Protein AF-A0A968BWE2-F1 (afdb_monomer_lite)

pLDDT: mean 92.55, std 4.27, range [77.62, 97.38]

Sequence (59 aa):
LSLLTGSEKVRRLNGKHYNNQKLFEIVDLMKEKQVPLYVYFSFNLPGEDDKAFRQTLRV

Structure (mmCIF, N/CA/C/O backbone):
data_AF-A0A968BWE2-F1
#
_entry.id   AF-A0A968BWE2-F1
#
loop_
_atom_site.group_PDB
_atom_site.id
_atom_site.type_symbol
_atom_site.label_atom_id
_atom_site.label_alt_id
_atom_site.label_comp_id
_atom_site.label_asym_id
_atom_site.label_entity_id
_atom_site.label_seq_id
_atom_site.pdbx_PDB_ins_code
_atom_site.Cartn_x
_atom_site.Cartn_y
_atom_site.Cartn_z
_atom_site.occupancy
_atom_site.B_iso_or_equiv
_atom_site.auth_seq_id
_atom_site.auth_comp_id
_atom_site.auth_asym_id
_atom_site.auth_atom_id
_atom_site.pdbx_PDB_model_num
ATOM 1 N N . LEU A 1 1 ? -6.960 4.836 5.835 1.00 77.62 1 LEU A N 1
ATOM 2 C CA . LEU A 1 1 ? -5.495 4.651 5.757 1.00 77.62 1 LEU A CA 1
ATOM 3 C C . LEU A 1 1 ? -5.092 4.474 4.296 1.00 77.62 1 LEU A C 1
ATOM 5 O O . LEU A 1 1 ? -5.603 3.576 3.639 1.00 77.62 1 LEU A O 1
ATOM 9 N N . SER A 1 2 ? -4.236 5.350 3.766 1.00 79.56 2 SER A N 1
ATOM 10 C CA . SER A 1 2 ? -3.713 5.202 2.400 1.00 79.56 2 SER A CA 1
ATOM 11 C C . SER A 1 2 ? -2.389 4.444 2.444 1.00 79.56 2 SER A C 1
ATOM 13 O O . SER A 1 2 ? -1.401 4.942 2.995 1.00 79.56 2 SER A O 1
ATOM 15 N N . LEU A 1 3 ? -2.403 3.228 1.896 1.00 83.50 3 LEU A N 1
ATOM 16 C CA . LEU A 1 3 ? -1.227 2.360 1.815 1.00 83.50 3 LEU A CA 1
ATOM 17 C C . LEU A 1 3 ? -0.380 2.657 0.596 1.00 83.50 3 LEU A C 1
ATOM 19 O O . LEU A 1 3 ? 0.827 2.424 0.618 1.00 83.50 3 LEU A O 1
ATOM 23 N N . LEU A 1 4 ? -1.025 3.197 -0.439 1.00 89.38 4 LEU A N 1
ATOM 24 C CA . LEU A 1 4 ? -0.523 3.309 -1.800 1.00 89.38 4 LEU A CA 1
ATOM 25 C C . LEU A 1 4 ? -0.278 1.924 -2.415 1.00 89.38 4 LEU A C 1
ATOM 27 O O . LEU A 1 4 ? -0.956 1.556 -3.358 1.00 89.38 4 LEU A O 1
ATOM 31 N N . THR A 1 5 ? 0.627 1.127 -1.855 1.00 93.56 5 THR A N 1
ATOM 32 C CA . THR A 1 5 ? 1.105 -0.138 -2.424 1.00 93.56 5 THR A CA 1
ATOM 33 C C . THR A 1 5 ? 1.624 -1.064 -1.319 1.00 93.56 5 THR A C 1
ATOM 35 O O . THR A 1 5 ? 2.042 -0.610 -0.245 1.00 93.56 5 THR A O 1
ATOM 38 N N . GLY A 1 6 ? 1.604 -2.372 -1.573 1.00 92.94 6 GLY A N 1
ATOM 39 C CA . GLY A 1 6 ? 2.194 -3.380 -0.688 1.00 92.94 6 GLY A CA 1
ATOM 40 C C . GLY A 1 6 ? 3.709 -3.516 -0.869 1.00 92.94 6 GLY A C 1
ATOM 41 O O . GLY A 1 6 ? 4.382 -4.103 -0.019 1.00 92.94 6 GLY A O 1
ATOM 42 N N . SER A 1 7 ? 4.279 -2.940 -1.933 1.00 95.38 7 SER A N 1
ATOM 43 C CA . SER A 1 7 ? 5.729 -2.884 -2.120 1.00 95.38 7 SER A CA 1
ATOM 44 C C . SER A 1 7 ? 6.349 -1.761 -1.289 1.00 95.38 7 SER A C 1
ATOM 46 O O . SER A 1 7 ? 6.197 -0.580 -1.600 1.00 95.38 7 SER A O 1
ATOM 48 N N . GLU A 1 8 ? 7.122 -2.100 -0.254 1.00 95.38 8 GLU A N 1
ATOM 49 C CA . GLU A 1 8 ? 7.778 -1.087 0.587 1.00 95.38 8 GLU A CA 1
ATOM 50 C C . GLU A 1 8 ? 8.730 -0.183 -0.195 1.00 95.38 8 GLU A C 1
ATOM 52 O O . GLU A 1 8 ? 8.857 0.996 0.123 1.00 95.38 8 GLU A O 1
ATOM 57 N N . LYS A 1 9 ? 9.396 -0.728 -1.220 1.00 95.69 9 LYS A N 1
ATOM 58 C CA . LYS A 1 9 ? 10.301 0.035 -2.085 1.00 95.69 9 LYS A CA 1
ATOM 59 C C . LYS A 1 9 ? 9.538 1.158 -2.790 1.00 95.69 9 LYS A C 1
ATOM 61 O O . LYS A 1 9 ? 9.932 2.317 -2.686 1.00 95.69 9 LYS A O 1
ATOM 66 N N . VAL A 1 10 ? 8.439 0.815 -3.465 1.00 96.31 10 VAL A N 1
ATOM 67 C CA . VAL A 1 10 ? 7.591 1.783 -4.177 1.00 96.31 10 VAL A CA 1
ATOM 68 C C . VAL A 1 10 ? 6.931 2.734 -3.180 1.00 96.31 10 VAL A C 1
ATOM 70 O O . VAL A 1 10 ? 6.936 3.944 -3.381 1.00 96.31 10 VAL A O 1
ATOM 73 N N . ARG A 1 11 ? 6.443 2.228 -2.045 1.00 95.25 11 ARG A N 1
ATOM 74 C CA . ARG A 1 11 ? 5.822 3.044 -0.998 1.00 95.25 11 ARG A CA 1
ATOM 75 C C . ARG A 1 11 ? 6.775 4.106 -0.433 1.00 95.25 11 ARG A C 1
ATOM 77 O O . ARG A 1 11 ? 6.383 5.265 -0.302 1.00 95.25 11 ARG A O 1
ATOM 84 N N . ARG A 1 12 ? 8.030 3.739 -0.150 1.00 95.25 12 ARG A N 1
ATOM 85 C CA . ARG A 1 12 ? 9.066 4.676 0.320 1.00 95.25 12 ARG A CA 1
ATOM 86 C C . ARG A 1 12 ? 9.423 5.711 -0.743 1.00 95.25 12 ARG A C 1
ATOM 88 O O . ARG A 1 12 ? 9.556 6.879 -0.402 1.00 95.25 12 ARG A O 1
ATOM 95 N N . LEU A 1 13 ? 9.518 5.305 -2.013 1.00 96.62 13 LEU A N 1
ATOM 96 C CA . LEU A 1 13 ? 9.736 6.230 -3.133 1.00 96.62 13 LEU A CA 1
ATOM 97 C C . LEU A 1 13 ? 8.607 7.268 -3.250 1.00 96.62 13 LEU A C 1
ATOM 99 O O . LEU A 1 13 ? 8.850 8.406 -3.631 1.00 96.62 13 LEU A O 1
ATOM 103 N N . ASN A 1 14 ? 7.391 6.891 -2.853 1.00 95.00 14 ASN A N 1
ATOM 104 C CA . ASN A 1 14 ? 6.205 7.744 -2.863 1.00 95.00 14 ASN A CA 1
ATOM 105 C C . ASN A 1 14 ? 5.916 8.397 -1.489 1.00 95.00 14 ASN A C 1
ATOM 107 O O . ASN A 1 14 ? 4.775 8.735 -1.174 1.00 95.00 14 ASN A O 1
ATOM 111 N N . GLY A 1 15 ? 6.946 8.575 -0.649 1.00 94.19 15 GLY A N 1
ATOM 112 C C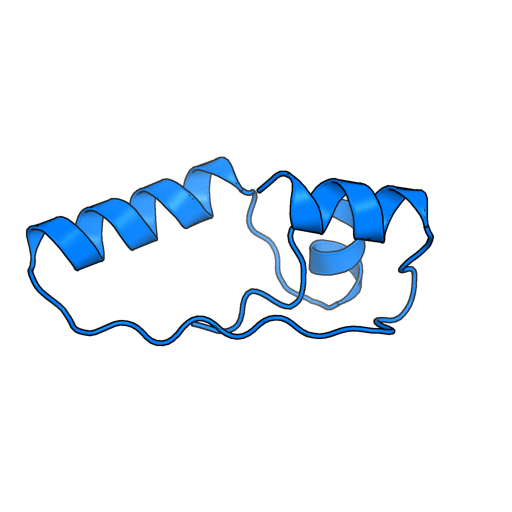A . GLY A 1 15 ? 6.890 9.408 0.562 1.00 94.19 15 GLY A CA 1
ATOM 113 C C . GLY A 1 15 ? 6.253 8.759 1.796 1.00 94.19 15 GLY A C 1
ATOM 114 O O . GLY A 1 15 ? 5.926 9.447 2.764 1.00 94.19 15 GLY A O 1
ATOM 115 N N . LYS A 1 16 ? 6.048 7.437 1.799 1.00 92.88 16 LYS A N 1
ATOM 116 C CA . LYS A 1 16 ? 5.480 6.698 2.939 1.00 92.88 16 LYS A CA 1
ATOM 117 C C . LYS A 1 16 ? 6.545 5.794 3.574 1.00 92.88 16 LYS A C 1
ATOM 119 O O . LYS A 1 16 ? 6.886 4.730 3.059 1.00 92.88 16 LYS A O 1
ATOM 124 N N . HIS A 1 17 ? 7.060 6.214 4.729 1.00 93.38 17 HIS A N 1
ATOM 125 C CA . HIS A 1 17 ? 8.219 5.603 5.392 1.00 93.38 17 HIS A CA 1
ATOM 126 C C . HIS A 1 17 ? 7.823 4.654 6.531 1.00 93.38 17 HIS A C 1
ATOM 128 O O . HIS A 1 17 ? 8.141 4.880 7.693 1.00 93.38 17 HIS A O 1
ATOM 134 N N . TYR A 1 18 ? 7.123 3.575 6.194 1.00 92.69 18 TYR A N 1
ATOM 135 C CA . TYR A 1 18 ? 6.849 2.467 7.112 1.00 92.69 18 TYR A CA 1
ATOM 136 C C . TYR A 1 18 ? 6.958 1.132 6.372 1.00 92.69 18 TYR A C 1
ATOM 138 O O . TYR A 1 18 ? 6.851 1.085 5.141 1.00 92.69 18 TYR A O 1
ATOM 146 N N . ASN A 1 19 ? 7.196 0.050 7.112 1.00 93.81 19 ASN A N 1
ATOM 147 C CA . ASN A 1 19 ? 7.259 -1.315 6.587 1.00 93.81 19 ASN A CA 1
ATOM 148 C C . ASN A 1 19 ? 5.895 -2.026 6.736 1.00 93.81 19 ASN A C 1
ATOM 150 O O . ASN A 1 19 ? 4.992 -1.519 7.403 1.00 93.81 19 ASN A O 1
ATOM 154 N N . ASN A 1 20 ? 5.714 -3.164 6.066 1.00 92.62 20 ASN A N 1
ATOM 155 C CA . ASN A 1 20 ? 4.448 -3.905 6.082 1.00 92.62 20 ASN A CA 1
ATOM 156 C C . ASN A 1 20 ? 4.136 -4.451 7.478 1.00 92.62 20 ASN A C 1
ATOM 158 O O . ASN A 1 20 ? 2.985 -4.407 7.896 1.00 92.62 20 ASN A O 1
ATOM 162 N N . GLN A 1 21 ? 5.158 -4.861 8.232 1.00 94.38 21 GLN A N 1
ATOM 163 C CA . GLN A 1 21 ? 4.994 -5.303 9.616 1.00 94.38 21 GLN A CA 1
ATOM 164 C C . GLN A 1 21 ? 4.327 -4.220 10.479 1.00 94.38 21 GLN A C 1
ATOM 166 O O . GLN A 1 21 ? 3.298 -4.460 11.103 1.00 94.38 21 GLN A O 1
ATOM 171 N N . LYS A 1 22 ? 4.859 -2.991 10.448 1.00 92.25 22 LYS A N 1
ATOM 172 C CA . LYS A 1 22 ? 4.338 -1.876 11.243 1.00 92.25 22 LYS A CA 1
ATOM 173 C C . LYS A 1 22 ? 2.936 -1.463 10.816 1.00 92.25 22 LYS A C 1
ATOM 175 O O . LYS A 1 22 ? 2.135 -1.030 11.640 1.00 92.25 22 LYS A O 1
ATOM 180 N N . LEU A 1 23 ? 2.655 -1.580 9.523 1.00 91.12 23 LEU A N 1
ATOM 181 C CA . LEU A 1 23 ? 1.320 -1.371 8.995 1.00 91.12 23 LEU A CA 1
ATOM 182 C C . LEU A 1 23 ? 0.321 -2.364 9.606 1.00 91.12 23 LEU A C 1
ATOM 184 O O . LEU A 1 23 ? -0.706 -1.931 10.125 1.00 91.12 23 LEU A O 1
ATOM 188 N N . PHE A 1 24 ? 0.616 -3.664 9.551 1.00 92.69 24 PHE A N 1
ATOM 189 C CA . PHE A 1 24 ? -0.294 -4.689 10.058 1.00 92.69 24 PHE A CA 1
ATOM 190 C C . PHE A 1 24 ? -0.512 -4.573 11.565 1.00 92.69 24 PHE A C 1
ATOM 192 O O . PHE A 1 24 ? -1.657 -4.632 11.993 1.00 92.69 24 PHE A O 1
ATOM 199 N N . GLU A 1 25 ? 0.524 -4.249 12.345 1.00 94.38 25 GLU A N 1
ATOM 200 C CA . GLU A 1 25 ? 0.375 -3.944 13.778 1.00 94.38 25 GLU A CA 1
ATOM 201 C C . GLU A 1 25 ? -0.669 -2.847 14.045 1.00 94.38 25 GLU A C 1
ATOM 203 O O . GLU A 1 25 ? -1.475 -2.952 14.968 1.00 94.38 25 GLU A O 1
ATOM 208 N N . ILE A 1 26 ? -0.672 -1.780 13.236 1.00 90.94 26 ILE A N 1
ATOM 209 C CA . ILE A 1 26 ? -1.651 -0.695 13.379 1.00 90.94 26 ILE A CA 1
ATOM 210 C C . ILE A 1 26 ? -3.046 -1.178 12.976 1.00 90.94 26 ILE A C 1
ATOM 212 O O . ILE A 1 26 ? -4.017 -0.849 13.652 1.00 90.94 26 ILE A O 1
ATOM 216 N N . VAL A 1 27 ? -3.165 -1.941 11.888 1.00 92.06 27 VAL A N 1
ATOM 217 C CA . VAL A 1 27 ? -4.460 -2.476 11.440 1.00 92.06 27 VAL A CA 1
ATOM 218 C C . VAL A 1 27 ? -5.050 -3.427 12.485 1.00 92.06 27 VAL A C 1
ATOM 220 O O . VAL A 1 27 ? -6.236 -3.317 12.793 1.00 92.06 27 VAL A O 1
ATOM 223 N N . ASP A 1 28 ? -4.230 -4.289 13.085 1.00 94.81 28 ASP A N 1
ATOM 224 C CA . ASP A 1 28 ? -4.640 -5.208 14.148 1.00 94.81 28 ASP A CA 1
ATOM 225 C C . ASP A 1 28 ? -5.108 -4.458 15.397 1.00 94.81 28 ASP A C 1
ATOM 227 O O . ASP A 1 28 ? -6.167 -4.773 15.941 1.00 94.81 28 ASP A O 1
ATOM 231 N N . LEU A 1 29 ? -4.394 -3.403 15.802 1.00 94.88 29 LEU A N 1
ATOM 232 C CA . LEU A 1 29 ? -4.820 -2.545 16.909 1.00 94.88 29 LEU A CA 1
ATOM 233 C C . LEU A 1 29 ? -6.171 -1.872 16.619 1.00 94.88 29 LEU A C 1
ATOM 235 O O . LEU A 1 29 ? -7.047 -1.831 17.482 1.00 94.88 29 LEU A O 1
ATOM 239 N N . MET A 1 30 ? -6.363 -1.351 15.404 1.00 93.62 30 MET A N 1
ATOM 240 C CA . MET A 1 30 ? -7.629 -0.719 15.009 1.00 93.62 30 MET A CA 1
ATOM 241 C C . MET A 1 30 ? -8.780 -1.728 15.019 1.00 93.62 30 MET A C 1
ATOM 243 O O . MET A 1 30 ? -9.873 -1.408 15.489 1.00 93.62 30 MET A O 1
ATOM 247 N N . LYS A 1 31 ? -8.522 -2.960 14.564 1.00 94.44 31 LYS A N 1
ATOM 248 C CA . LYS A 1 31 ? -9.474 -4.071 14.623 1.00 94.44 31 LYS A CA 1
ATOM 249 C C . LYS A 1 31 ? -9.841 -4.422 16.065 1.00 94.44 31 LYS A C 1
ATOM 251 O O . LYS A 1 31 ? -11.026 -4.548 16.358 1.00 94.44 31 LYS A O 1
ATOM 256 N N . GLU A 1 32 ? -8.864 -4.545 16.964 1.00 97.00 32 GLU A N 1
ATOM 257 C CA . GLU A 1 32 ? -9.097 -4.832 18.389 1.00 97.00 32 GLU A CA 1
ATOM 258 C C . GLU A 1 32 ? -9.997 -3.770 19.035 1.00 97.00 32 GLU A C 1
ATOM 260 O O . GLU A 1 32 ? -10.913 -4.089 19.794 1.00 97.00 32 GLU A O 1
ATOM 265 N N . LYS A 1 33 ? -9.780 -2.498 18.685 1.00 97.38 33 LYS A N 1
ATOM 266 C CA . LYS A 1 33 ? -10.591 -1.371 19.165 1.00 97.38 33 LYS A CA 1
ATOM 267 C C . LYS A 1 33 ? -11.897 -1.167 18.390 1.00 97.38 33 LYS A C 1
ATOM 269 O O . LYS A 1 33 ? -12.607 -0.208 18.673 1.00 97.38 33 LYS A O 1
ATOM 274 N N . GLN A 1 34 ? -12.216 -2.050 17.439 1.00 96.38 34 GLN A N 1
ATOM 275 C CA . GLN A 1 34 ? -13.415 -1.988 16.596 1.00 96.38 34 GLN A CA 1
ATOM 276 C C . GLN A 1 34 ? -13.575 -0.640 15.873 1.00 96.38 34 GLN A C 1
ATOM 278 O O . GLN A 1 34 ? -14.686 -0.162 15.649 1.00 96.38 34 GLN A O 1
ATOM 283 N N . VAL A 1 35 ? -12.456 -0.019 15.498 1.00 95.94 35 VAL A N 1
ATOM 284 C CA . VAL A 1 35 ? -12.450 1.229 14.733 1.00 95.94 35 VAL A CA 1
ATOM 285 C C . VAL A 1 35 ? -12.692 0.891 13.258 1.00 95.94 35 VAL A C 1
ATOM 287 O O . VAL A 1 35 ? -11.893 0.157 12.669 1.00 95.94 35 VAL A O 1
ATOM 290 N N . PRO A 1 36 ? -13.752 1.421 12.617 1.00 92.56 36 PRO A N 1
ATOM 291 C CA . PRO A 1 36 ? -13.974 1.218 11.191 1.00 92.56 36 PRO A CA 1
ATOM 292 C C . PRO A 1 36 ? -12.805 1.767 10.368 1.00 92.56 36 PRO A C 1
ATOM 294 O O . PRO A 1 36 ? -12.389 2.915 10.543 1.00 92.56 36 PRO A O 1
ATOM 297 N N . LEU A 1 37 ? -12.287 0.960 9.442 1.00 88.94 37 LEU A N 1
ATOM 298 C CA . LEU A 1 37 ? -11.124 1.314 8.635 1.00 88.94 37 LEU A CA 1
ATOM 299 C C . LEU A 1 37 ? -11.423 1.172 7.143 1.00 88.94 37 LEU A C 1
ATOM 301 O O . LEU A 1 37 ? -11.849 0.121 6.679 1.00 88.94 37 LEU A O 1
ATOM 305 N N . TYR A 1 38 ? -11.097 2.218 6.386 1.00 90.06 38 TYR A N 1
ATOM 306 C CA . TYR A 1 38 ? -11.018 2.169 4.928 1.00 90.06 38 TYR A CA 1
ATOM 307 C C . TYR A 1 38 ? -9.557 2.133 4.495 1.00 90.06 38 TYR A C 1
ATOM 309 O O . TYR A 1 38 ? -8.752 2.974 4.922 1.00 90.06 38 TYR A O 1
ATOM 317 N N . VAL A 1 39 ? -9.221 1.173 3.641 1.00 86.06 39 VAL A N 1
ATOM 318 C CA . VAL A 1 39 ? -7.871 0.958 3.121 1.00 86.06 39 VAL A CA 1
ATOM 319 C C . VAL A 1 39 ? -7.868 1.244 1.627 1.00 86.06 39 VAL A C 1
ATOM 321 O O . VAL A 1 39 ? -8.664 0.677 0.887 1.00 86.06 39 VAL A O 1
ATOM 324 N N . TYR A 1 40 ? -6.971 2.128 1.195 1.00 89.00 40 TYR A N 1
ATOM 325 C CA . TYR A 1 40 ? -6.864 2.532 -0.205 1.00 89.00 40 TYR A CA 1
ATOM 326 C C . TYR A 1 40 ? -5.528 2.091 -0.794 1.00 89.00 40 TYR A C 1
ATOM 328 O O . TYR A 1 40 ? -4.462 2.455 -0.277 1.00 89.00 40 TYR A O 1
ATOM 336 N N . PHE A 1 41 ? -5.622 1.352 -1.897 1.00 89.69 41 PHE A N 1
ATOM 337 C CA . PHE A 1 41 ? -4.519 1.016 -2.788 1.00 89.69 41 PHE A CA 1
ATOM 338 C C . PHE A 1 41 ? -4.549 1.919 -4.021 1.00 89.69 41 PHE A C 1
ATOM 340 O O . PHE A 1 41 ? -5.603 2.394 -4.443 1.00 89.69 41 PHE A O 1
ATOM 347 N N . SER A 1 42 ? -3.375 2.165 -4.578 1.00 91.06 42 SER A N 1
ATOM 348 C CA . SER A 1 42 ? -3.156 2.942 -5.787 1.00 91.06 42 SER A CA 1
ATOM 349 C C . SER A 1 42 ? -2.383 2.080 -6.774 1.00 91.06 42 SER A C 1
ATOM 351 O O . SER A 1 42 ? -1.528 1.295 -6.375 1.00 91.06 42 SER A O 1
ATOM 353 N N . PHE A 1 43 ? -2.684 2.245 -8.055 1.00 89.56 43 PHE A N 1
ATOM 354 C CA . PHE A 1 43 ? -1.968 1.593 -9.144 1.00 89.56 43 PHE A CA 1
ATOM 355 C C . PHE A 1 43 ? -1.216 2.633 -9.961 1.00 89.56 43 PHE A C 1
ATOM 357 O O . PHE A 1 43 ? -1.568 3.816 -9.936 1.00 89.56 43 PHE A O 1
ATOM 364 N N . ASN A 1 44 ? -0.216 2.177 -10.711 1.00 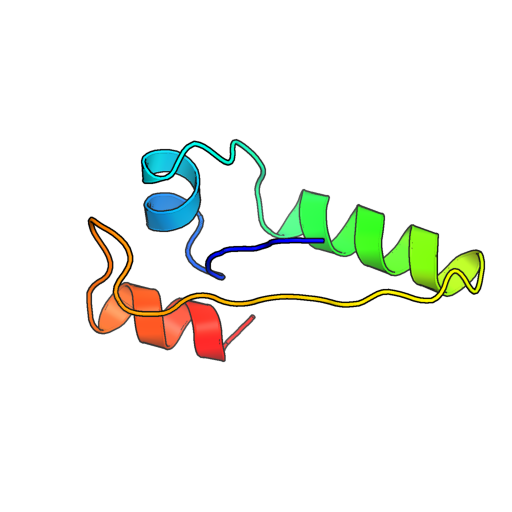92.25 44 ASN A N 1
ATOM 365 C CA . ASN A 1 44 ? 0.605 2.998 -11.599 1.00 92.25 44 ASN A CA 1
ATOM 366 C C . ASN A 1 44 ? 1.392 4.071 -10.838 1.00 92.25 44 ASN A C 1
ATOM 368 O O . ASN A 1 44 ? 1.546 5.204 -11.298 1.00 92.25 44 ASN A O 1
ATOM 372 N N . LEU A 1 45 ? 1.880 3.720 -9.649 1.00 95.88 45 LEU A N 1
ATOM 373 C CA . LEU A 1 45 ? 2.731 4.618 -8.880 1.00 95.88 45 LEU A CA 1
ATOM 374 C C . LEU A 1 45 ? 4.105 4.766 -9.552 1.00 95.88 45 LEU A C 1
ATOM 376 O O .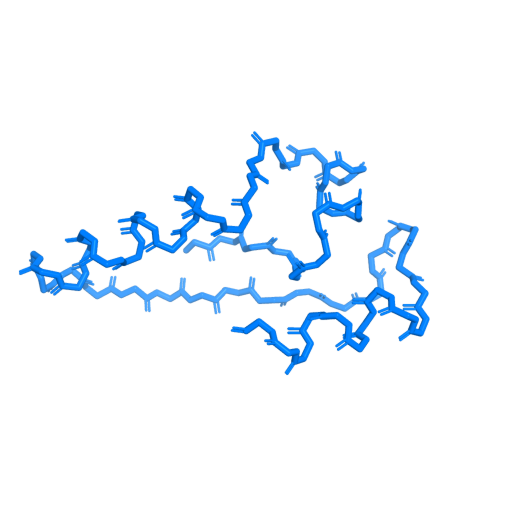 LEU A 1 45 ? 4.631 3.795 -10.101 1.00 95.88 45 LEU A O 1
ATOM 380 N N . PRO A 1 46 ? 4.750 5.942 -9.453 1.00 96.88 46 PRO A N 1
ATOM 381 C CA . PRO A 1 46 ? 6.149 6.096 -9.828 1.00 96.88 46 PRO A CA 1
ATOM 382 C C . PRO A 1 46 ? 7.029 4.995 -9.218 1.00 96.88 46 PRO A C 1
ATOM 384 O O . PRO A 1 46 ? 7.047 4.802 -7.999 1.00 96.88 46 PRO A O 1
ATOM 387 N N . GLY A 1 47 ? 7.751 4.273 -10.081 1.00 95.75 47 GLY A N 1
ATOM 388 C CA . GLY A 1 47 ? 8.633 3.161 -9.712 1.00 95.75 47 GLY A CA 1
ATOM 389 C C . GLY A 1 47 ? 7.947 1.807 -9.498 1.00 95.75 47 GLY A C 1
ATOM 390 O O . GLY A 1 47 ? 8.632 0.862 -9.105 1.00 95.75 47 GLY A O 1
ATOM 391 N N . GLU A 1 48 ? 6.638 1.698 -9.735 1.00 97.00 48 GLU A N 1
ATOM 392 C CA . GLU A 1 48 ? 5.929 0.419 -9.763 1.00 97.00 48 GLU A CA 1
A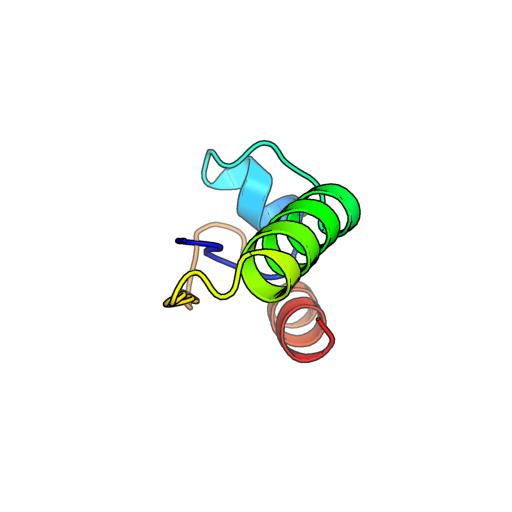TOM 393 C C . GLU A 1 48 ? 6.246 -0.356 -11.050 1.00 97.00 48 GLU A C 1
ATOM 395 O O . GLU A 1 48 ? 6.159 0.175 -12.154 1.00 97.00 48 GLU A O 1
ATOM 400 N N . ASP A 1 49 ? 6.631 -1.620 -10.885 1.00 96.50 49 ASP A N 1
ATOM 401 C CA . ASP A 1 49 ? 6.833 -2.595 -11.956 1.00 96.50 49 ASP A CA 1
ATOM 402 C C . ASP A 1 49 ? 5.981 -3.851 -11.691 1.00 96.50 49 ASP A C 1
ATOM 404 O O . ASP A 1 49 ? 5.399 -4.011 -10.614 1.00 96.50 49 ASP A O 1
ATOM 408 N N . ASP A 1 50 ? 5.930 -4.781 -12.648 1.00 95.75 50 ASP A N 1
ATOM 409 C CA . ASP A 1 50 ? 5.175 -6.037 -12.526 1.00 95.75 50 ASP A CA 1
ATOM 410 C C . ASP A 1 50 ? 5.509 -6.824 -11.252 1.00 95.75 50 ASP A C 1
ATOM 412 O O . ASP A 1 50 ? 4.650 -7.488 -10.662 1.00 95.75 50 ASP A O 1
ATOM 416 N N . LYS A 1 51 ? 6.770 -6.774 -10.811 1.00 95.25 51 LYS A N 1
ATOM 417 C CA . LYS A 1 51 ? 7.210 -7.464 -9.601 1.00 95.25 51 LYS A CA 1
ATOM 418 C C . LYS A 1 51 ? 6.633 -6.781 -8.364 1.00 95.25 51 LYS A C 1
ATOM 420 O O . LYS A 1 51 ? 6.118 -7.477 -7.491 1.00 95.25 51 LYS A O 1
ATOM 425 N N . ALA A 1 52 ? 6.700 -5.456 -8.280 1.00 94.81 52 ALA A N 1
ATOM 426 C CA . ALA A 1 52 ? 6.132 -4.665 -7.195 1.00 94.81 52 ALA A CA 1
ATOM 427 C C . ALA A 1 52 ? 4.601 -4.770 -7.150 1.00 94.81 52 ALA A C 1
ATOM 429 O O . ALA A 1 52 ? 4.020 -4.905 -6.072 1.00 94.81 52 ALA A O 1
ATOM 430 N N . PHE A 1 53 ? 3.950 -4.815 -8.310 1.00 94.31 53 PHE A N 1
ATOM 431 C CA . PHE A 1 53 ? 2.519 -5.066 -8.408 1.00 94.31 53 PHE A CA 1
ATOM 432 C C . PHE A 1 53 ? 2.157 -6.452 -7.850 1.00 94.31 53 PHE A C 1
ATOM 434 O O . PHE A 1 53 ? 1.319 -6.574 -6.956 1.00 94.31 53 PHE A O 1
ATOM 441 N N . ARG A 1 54 ? 2.867 -7.507 -8.274 1.00 94.19 54 ARG A N 1
ATOM 442 C CA . ARG A 1 54 ? 2.678 -8.867 -7.733 1.00 94.19 54 ARG A CA 1
ATOM 443 C C . ARG A 1 54 ? 3.004 -8.973 -6.244 1.00 94.19 54 ARG A C 1
ATOM 445 O O . ARG A 1 54 ? 2.420 -9.818 -5.574 1.00 94.19 54 ARG A O 1
ATOM 452 N N . GLN A 1 55 ? 3.928 -8.161 -5.724 1.00 92.31 55 GLN A N 1
ATOM 453 C CA . GLN A 1 55 ? 4.166 -8.064 -4.281 1.00 92.31 55 GLN A CA 1
A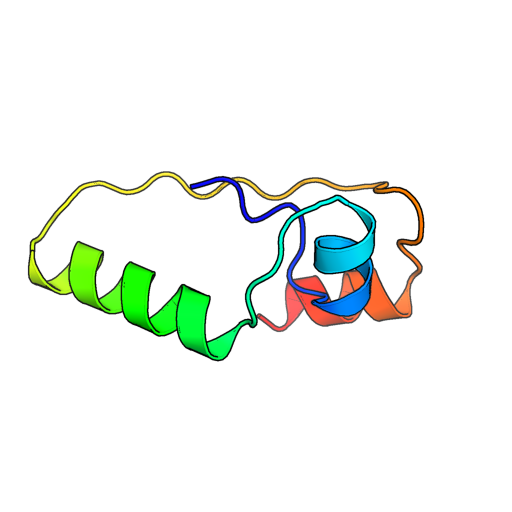TOM 454 C C . GLN A 1 55 ? 2.929 -7.522 -3.572 1.00 92.31 55 GLN A C 1
ATOM 456 O O . GLN A 1 55 ? 2.511 -8.111 -2.586 1.00 92.31 55 GLN A O 1
ATOM 461 N N . THR A 1 56 ? 2.320 -6.459 -4.098 1.00 91.56 56 THR A N 1
ATOM 462 C CA . THR A 1 56 ? 1.116 -5.851 -3.516 1.00 91.56 56 THR A CA 1
ATOM 463 C C . THR A 1 56 ? -0.053 -6.822 -3.436 1.00 91.56 56 THR A C 1
ATOM 465 O O . THR A 1 56 ? -0.722 -6.854 -2.416 1.00 91.56 56 THR A O 1
ATOM 468 N N . LEU A 1 57 ? -0.255 -7.663 -4.452 1.00 91.06 57 LEU A N 1
ATOM 469 C CA . LEU A 1 57 ? -1.327 -8.669 -4.451 1.00 91.06 57 LEU A CA 1
ATOM 470 C C . LEU A 1 57 ? -1.128 -9.818 -3.445 1.00 91.06 57 LEU A C 1
ATOM 472 O O . LEU A 1 57 ? -2.037 -10.619 -3.254 1.00 91.06 57 LEU A O 1
ATOM 476 N N . ARG A 1 58 ? 0.070 -9.957 -2.868 1.00 88.25 58 ARG A N 1
ATOM 477 C CA . ARG A 1 58 ? 0.405 -11.006 -1.888 1.00 88.25 58 ARG A CA 1
ATOM 478 C C . ARG A 1 58 ? 0.385 -10.506 -0.442 1.00 88.25 58 ARG A C 1
ATOM 480 O O . ARG A 1 58 ? 0.637 -11.306 0.455 1.00 88.25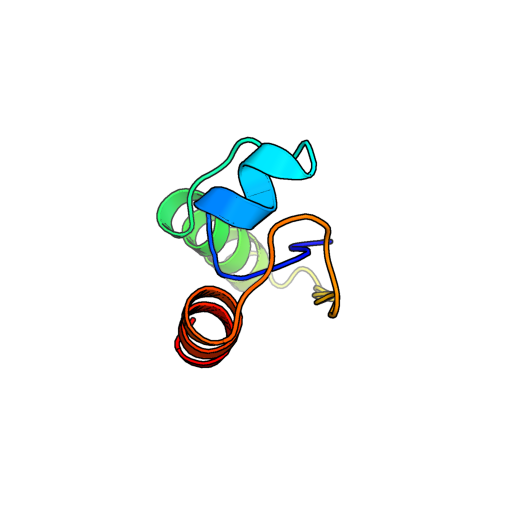 58 ARG A O 1
ATOM 487 N N . VAL A 1 59 ? 0.189 -9.202 -0.250 1.00 78.69 59 VAL A N 1
ATOM 488 C CA . VAL A 1 59 ? 0.022 -8.551 1.057 1.00 78.69 59 VAL A CA 1
ATOM 489 C C . VAL A 1 59 ? -1.442 -8.647 1.450 1.00 78.69 59 VAL A C 1
ATOM 491 O O . VAL A 1 59 ? -1.687 -8.960 2.632 1.00 78.69 59 VAL A O 1
#

Secondary structure (DSSP, 8-state):
-EEE-S-HHHHHHTT----HHHHHHHHHHHHHTT-----EE-SS-TT--HHHHHHHTT-

Foldseek 3Di:
DEQQFQQCVLSVVVPHPDHPVVVVVVVVVCVVVVNDDDYDYHPPGVPDDPVRRVSRVVD

Radius of gyration: 11.88 Å; chains: 1; bounding box: 24×20×32 Å